Protein AF-A0A7C9DZ64-F1 (afdb_monomer)

Mean predicted aligned error: 2.25 Å

Structure (mmCIF, N/CA/C/O backbone):
data_AF-A0A7C9DZ64-F1
#
_entry.id   AF-A0A7C9DZ64-F1
#
loop_
_atom_site.group_PDB
_atom_site.id
_atom_site.type_symbol
_atom_site.label_atom_id
_atom_site.label_alt_id
_atom_site.label_comp_id
_atom_site.label_asym_id
_atom_site.label_entity_id
_atom_site.label_seq_id
_atom_site.pdbx_PDB_ins_code
_atom_site.Cartn_x
_atom_site.Cartn_y
_atom_site.Cartn_z
_atom_site.occupancy
_atom_site.B_iso_or_equiv
_atom_site.auth_seq_id
_atom_site.auth_comp_id
_atom_site.auth_asym_id
_atom_site.auth_atom_id
_atom_site.pdbx_PDB_model_num
ATOM 1 N N . LEU A 1 1 ? -19.803 11.234 5.617 1.00 93.00 1 LEU A N 1
ATOM 2 C CA . LEU A 1 1 ? -19.291 10.725 4.323 1.00 93.00 1 LEU A CA 1
ATOM 3 C C . LEU A 1 1 ? -18.086 9.854 4.629 1.00 93.00 1 LEU A C 1
ATOM 5 O O . LEU A 1 1 ? -17.387 10.186 5.577 1.00 93.00 1 LEU A O 1
ATOM 9 N N . VAL A 1 2 ? -17.872 8.770 3.886 1.00 97.44 2 VAL A N 1
ATOM 10 C CA . VAL A 1 2 ? -16.684 7.912 4.037 1.00 97.44 2 VAL A CA 1
ATOM 11 C C . VAL A 1 2 ? -15.561 8.506 3.177 1.00 97.44 2 VAL A C 1
ATOM 13 O O . VAL A 1 2 ? -15.734 8.551 1.957 1.00 97.44 2 VAL A O 1
ATOM 16 N N . PRO A 1 3 ? -14.463 9.028 3.755 1.00 98.12 3 PRO A N 1
ATOM 17 C CA . PRO A 1 3 ? -13.332 9.518 2.977 1.00 98.12 3 PRO A CA 1
ATOM 18 C C . PRO A 1 3 ? -12.500 8.366 2.405 1.00 98.12 3 PRO A C 1
ATOM 20 O O . PRO A 1 3 ? -12.225 7.372 3.079 1.00 98.12 3 PRO A O 1
ATOM 23 N N . ILE A 1 4 ? -12.045 8.552 1.168 1.00 98.56 4 ILE A N 1
ATOM 24 C CA . ILE A 1 4 ? -10.972 7.756 0.574 1.00 98.56 4 ILE A CA 1
ATOM 25 C C . ILE A 1 4 ? -9.689 8.578 0.698 1.00 98.56 4 ILE A C 1
ATOM 27 O O . ILE A 1 4 ? -9.631 9.703 0.204 1.00 98.56 4 ILE A O 1
ATOM 31 N N . VAL A 1 5 ? -8.680 8.035 1.374 1.00 98.38 5 VAL A N 1
ATOM 32 C CA . VAL A 1 5 ? -7.363 8.666 1.511 1.00 98.38 5 VAL A CA 1
ATOM 33 C C . VAL A 1 5 ? -6.454 8.108 0.421 1.00 98.38 5 VAL A C 1
ATOM 35 O O . VAL A 1 5 ? -6.180 6.910 0.404 1.00 98.38 5 VAL A O 1
ATOM 38 N N . GLU A 1 6 ? -5.990 8.965 -0.487 1.00 98.25 6 GLU A N 1
ATOM 39 C CA . GLU A 1 6 ? -5.221 8.575 -1.679 1.00 98.25 6 GLU A CA 1
ATOM 40 C C . GLU A 1 6 ? -3.808 9.188 -1.657 1.00 98.25 6 GLU A C 1
ATOM 42 O O . GLU A 1 6 ? -3.577 10.240 -2.253 1.00 98.25 6 GLU A O 1
ATOM 47 N N . PRO A 1 7 ? -2.848 8.583 -0.926 1.00 96.06 7 PRO A N 1
ATOM 48 C CA . PRO A 1 7 ? -1.466 9.052 -0.877 1.00 96.06 7 PRO A CA 1
ATOM 49 C C . PRO A 1 7 ? -0.649 8.436 -2.023 1.00 96.06 7 PRO A C 1
ATOM 51 O O . PRO A 1 7 ? 0.212 7.579 -1.799 1.00 96.06 7 PRO A O 1
ATOM 54 N N . GLU A 1 8 ? -0.960 8.835 -3.255 1.00 95.44 8 GLU A N 1
ATOM 55 C CA . GLU A 1 8 ? -0.292 8.330 -4.456 1.00 95.44 8 GLU A CA 1
ATOM 56 C C . GLU A 1 8 ? 1.192 8.728 -4.491 1.00 95.44 8 GLU A C 1
ATOM 58 O O . GLU A 1 8 ? 1.556 9.895 -4.337 1.00 95.44 8 GLU A O 1
ATOM 63 N N . ILE A 1 9 ? 2.052 7.733 -4.728 1.00 94.88 9 ILE A N 1
ATOM 64 C CA . ILE A 1 9 ? 3.439 7.937 -5.152 1.00 94.88 9 ILE A CA 1
ATOM 65 C C . ILE A 1 9 ? 3.495 7.642 -6.647 1.00 94.88 9 ILE A C 1
ATOM 67 O O . ILE A 1 9 ? 3.188 6.519 -7.052 1.00 94.88 9 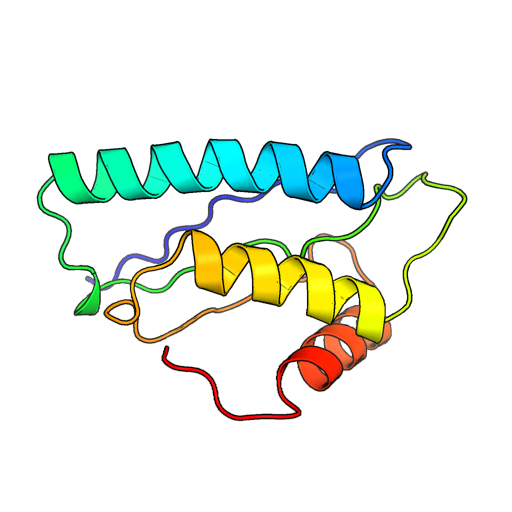ILE A O 1
ATOM 71 N N . LEU A 1 10 ? 3.865 8.650 -7.439 1.00 93.50 10 LEU A N 1
ATOM 72 C CA . LEU A 1 10 ? 3.909 8.557 -8.897 1.00 93.50 10 LEU A CA 1
ATOM 73 C C . LEU A 1 10 ? 4.993 7.584 -9.377 1.00 93.50 10 LEU A C 1
ATOM 75 O O . LEU A 1 10 ? 6.061 7.470 -8.775 1.00 93.50 10 LEU A O 1
ATOM 79 N N . LEU A 1 11 ? 4.709 6.931 -10.505 1.00 91.50 11 LEU A N 1
ATOM 80 C CA . LEU A 1 11 ? 5.578 5.956 -11.170 1.00 91.50 1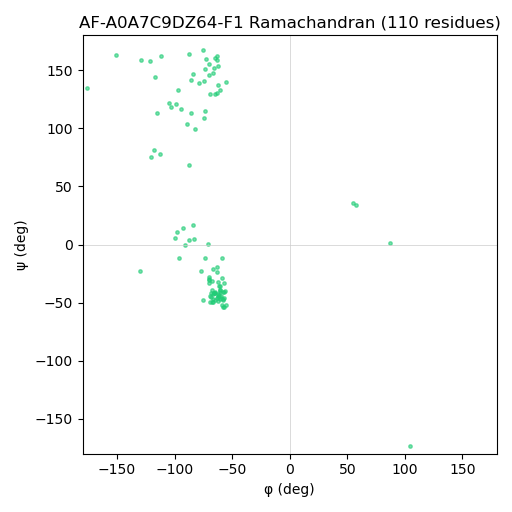1 LEU A CA 1
ATOM 81 C C . LEU A 1 11 ? 6.782 6.615 -11.881 1.00 91.50 11 LEU A C 1
ATOM 83 O O . LEU A 1 11 ? 7.688 5.921 -12.330 1.00 91.50 11 LEU A O 1
ATOM 87 N N . ASP A 1 12 ? 6.798 7.938 -12.040 1.00 93.88 12 ASP A N 1
ATOM 88 C CA . ASP A 1 12 ? 7.737 8.623 -12.933 1.00 93.88 12 ASP A CA 1
ATOM 89 C C . ASP A 1 12 ? 9.222 8.411 -12.567 1.00 93.88 12 ASP A C 1
ATOM 91 O O . ASP A 1 12 ? 9.653 8.581 -11.421 1.00 93.88 12 ASP A O 1
ATOM 95 N N . GLY A 1 13 ? 10.029 8.096 -13.585 1.00 95.62 13 GLY A N 1
ATOM 96 C CA . GLY A 1 13 ? 11.490 8.000 -13.514 1.00 95.62 13 GLY A CA 1
ATOM 97 C C . GLY A 1 13 ? 12.062 6.577 -13.495 1.00 95.62 13 GLY A C 1
ATOM 98 O O . GLY A 1 13 ? 11.363 5.579 -13.660 1.00 95.62 13 GLY A 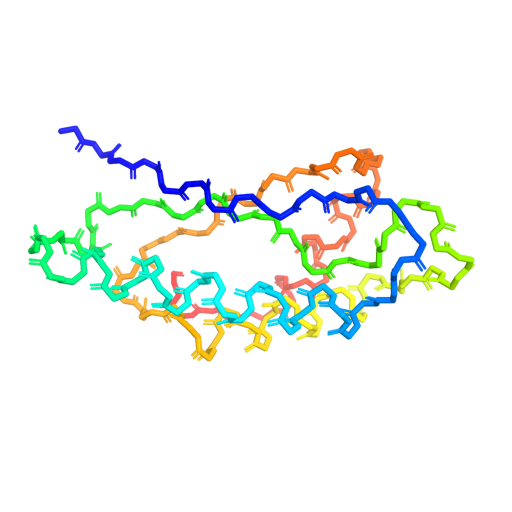O 1
ATOM 99 N N . GLU A 1 14 ? 13.381 6.493 -13.297 1.00 97.75 14 GLU A N 1
ATOM 100 C CA . GLU A 1 14 ? 14.184 5.263 -13.446 1.00 97.75 14 GLU A CA 1
ATOM 101 C C . GLU A 1 14 ? 14.463 4.527 -12.118 1.00 97.75 14 GLU A C 1
ATOM 103 O O . GLU A 1 14 ? 15.305 3.630 -12.044 1.00 97.75 14 GLU A O 1
ATOM 108 N N . HIS A 1 15 ? 13.800 4.930 -11.035 1.00 97.56 15 HIS A N 1
ATOM 109 C CA . HIS A 1 15 ? 14.100 4.460 -9.686 1.00 97.56 15 HIS A CA 1
ATOM 110 C C . HIS A 1 15 ? 13.716 2.982 -9.472 1.00 97.56 15 HIS A C 1
ATOM 112 O O . HIS A 1 15 ? 12.723 2.496 -10.006 1.00 97.56 15 HIS A O 1
ATOM 118 N N . GLY A 1 16 ? 14.498 2.260 -8.663 1.00 98.06 16 GLY A N 1
ATOM 119 C CA . GLY A 1 16 ? 14.198 0.874 -8.286 1.00 98.06 16 GLY A CA 1
ATOM 120 C C . GLY A 1 16 ? 13.072 0.758 -7.250 1.00 98.06 16 GLY A C 1
ATOM 121 O O . GLY A 1 16 ? 12.703 1.740 -6.599 1.00 98.06 16 GLY A O 1
ATOM 122 N N . ILE A 1 17 ? 12.560 -0.460 -7.052 1.00 97.88 17 ILE A N 1
ATOM 123 C CA . ILE A 1 17 ? 11.442 -0.740 -6.135 1.00 97.88 17 ILE A CA 1
ATOM 124 C C . ILE A 1 17 ? 11.775 -0.401 -4.671 1.00 97.88 17 ILE A C 1
ATOM 126 O O . ILE A 1 17 ? 10.913 0.060 -3.922 1.00 97.88 17 ILE A O 1
ATOM 130 N N . GLU A 1 18 ? 13.039 -0.553 -4.264 1.00 98.06 18 GLU A N 1
ATOM 131 C CA . GLU A 1 18 ? 13.530 -0.181 -2.934 1.00 98.06 18 GLU A CA 1
ATOM 132 C C . GLU A 1 18 ? 13.345 1.313 -2.689 1.00 98.06 18 GLU A C 1
ATOM 134 O O . GLU A 1 18 ? 12.931 1.729 -1.606 1.00 98.06 18 GLU A O 1
ATOM 139 N N . ARG A 1 19 ? 13.606 2.131 -3.714 1.00 97.88 19 ARG A N 1
ATOM 140 C CA . ARG A 1 19 ? 13.462 3.577 -3.604 1.00 97.88 19 ARG A CA 1
ATOM 141 C C . ARG A 1 19 ? 11.996 3.974 -3.459 1.00 97.88 19 ARG A C 1
ATOM 143 O O . ARG A 1 19 ? 11.686 4.816 -2.615 1.00 97.88 19 ARG A O 1
ATOM 150 N N . THR A 1 20 ? 11.103 3.348 -4.224 1.00 97.56 20 THR A N 1
ATOM 151 C CA . THR A 1 20 ? 9.651 3.535 -4.082 1.00 97.56 20 THR A CA 1
ATOM 152 C C . THR A 1 20 ? 9.196 3.173 -2.674 1.00 97.56 20 THR A C 1
ATOM 154 O O . THR A 1 20 ? 8.496 3.952 -2.029 1.00 97.56 20 THR A O 1
ATOM 157 N N . PHE A 1 21 ? 9.654 2.029 -2.156 1.00 98.25 21 PHE A N 1
ATOM 158 C CA . PHE A 1 21 ? 9.344 1.571 -0.804 1.00 98.25 21 PHE A CA 1
ATOM 159 C C . PHE A 1 21 ? 9.775 2.578 0.268 1.00 98.25 21 PHE A C 1
ATOM 161 O O . PHE A 1 21 ? 8.984 2.916 1.147 1.00 98.25 21 PHE A O 1
ATOM 168 N N . GLU A 1 22 ? 11.006 3.090 0.194 1.00 98.31 22 GLU A N 1
ATOM 169 C CA . GLU A 1 22 ? 11.522 4.089 1.138 1.00 98.31 22 GLU A CA 1
ATOM 170 C C . GLU A 1 22 ? 10.695 5.376 1.148 1.00 98.31 22 GLU A C 1
ATOM 172 O O . GLU A 1 22 ? 10.417 5.934 2.214 1.00 98.31 22 GLU A O 1
ATOM 177 N N . VAL A 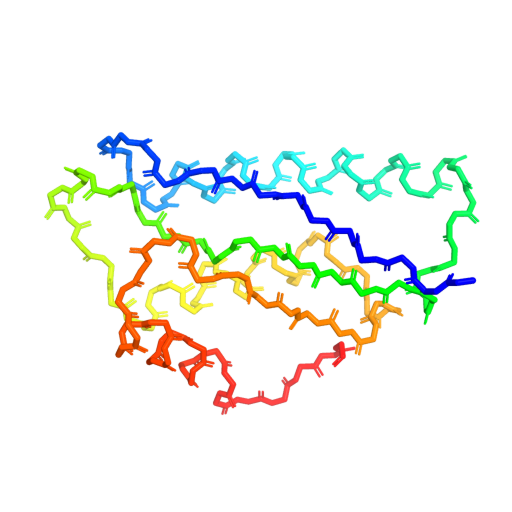1 23 ? 10.329 5.872 -0.036 1.00 98.19 23 VAL A N 1
ATOM 178 C CA . VAL A 1 23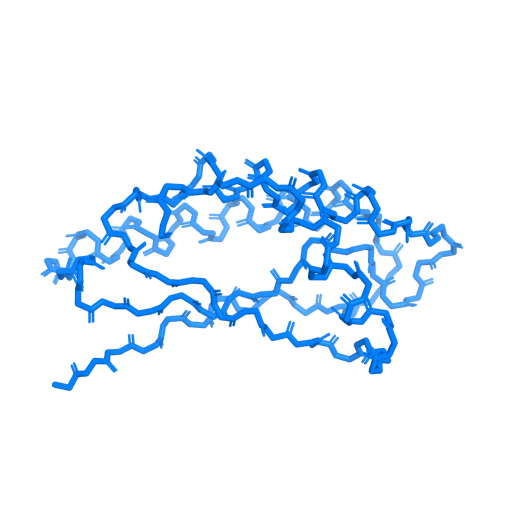 ? 9.539 7.099 -0.177 1.00 98.19 23 VAL A CA 1
ATOM 179 C C . VAL A 1 23 ? 8.131 6.876 0.365 1.00 98.19 23 VAL A C 1
ATOM 181 O O . VAL A 1 23 ? 7.685 7.637 1.224 1.00 98.19 23 VAL A O 1
ATOM 184 N N . ALA A 1 24 ? 7.467 5.798 -0.054 1.00 97.94 24 ALA A N 1
ATOM 185 C CA . ALA A 1 24 ? 6.121 5.463 0.397 1.00 97.94 24 ALA A CA 1
ATOM 186 C C . ALA A 1 24 ? 6.068 5.250 1.919 1.00 97.94 24 ALA A C 1
ATOM 188 O O . ALA A 1 24 ? 5.162 5.741 2.587 1.00 97.94 24 ALA A O 1
ATOM 189 N N . GLN A 1 25 ? 7.093 4.622 2.505 1.00 98.06 25 GLN A N 1
ATOM 190 C CA . GLN A 1 25 ? 7.191 4.428 3.951 1.00 98.06 25 GLN A CA 1
ATOM 191 C C . GLN A 1 25 ? 7.243 5.742 4.742 1.00 98.06 25 GLN A C 1
ATOM 193 O O . GLN A 1 25 ? 6.699 5.796 5.850 1.00 98.06 25 GLN A O 1
ATOM 198 N N . LYS A 1 26 ? 7.892 6.781 4.204 1.00 98.19 26 LYS A N 1
ATOM 199 C CA . LYS A 1 26 ? 7.945 8.114 4.823 1.00 98.19 26 LYS A CA 1
ATOM 200 C C . LYS A 1 26 ? 6.626 8.855 4.645 1.00 98.19 26 LYS A C 1
ATOM 202 O O . LYS A 1 26 ? 6.081 9.355 5.620 1.00 98.19 26 LYS A O 1
ATOM 207 N N . VAL A 1 27 ? 6.092 8.869 3.425 1.00 98.06 27 VAL A N 1
ATOM 208 C CA . VAL A 1 27 ? 4.833 9.562 3.118 1.00 98.06 27 VAL A CA 1
ATOM 209 C C . VAL A 1 27 ? 3.682 8.979 3.932 1.00 98.06 27 VAL A C 1
ATOM 211 O O . VAL A 1 27 ? 2.945 9.726 4.564 1.00 98.06 27 VAL A O 1
ATOM 214 N N . TRP A 1 28 ? 3.546 7.654 3.989 1.00 97.62 28 TRP A N 1
ATOM 215 C CA . TRP A 1 28 ? 2.435 7.030 4.710 1.00 97.62 28 TRP A CA 1
ATOM 216 C C . TRP A 1 28 ? 2.558 7.186 6.226 1.00 97.62 28 TRP A C 1
ATOM 218 O O . TRP A 1 28 ? 1.535 7.250 6.902 1.00 97.62 28 TRP A O 1
ATOM 228 N N . ALA A 1 29 ? 3.778 7.299 6.765 1.00 97.81 29 ALA A N 1
ATOM 229 C CA . ALA A 1 29 ? 3.970 7.627 8.176 1.00 97.81 29 ALA A CA 1
ATOM 230 C C . ALA A 1 29 ? 3.397 9.014 8.504 1.00 97.81 29 ALA A C 1
ATOM 232 O O . ALA A 1 29 ? 2.617 9.138 9.444 1.00 97.81 29 ALA A O 1
ATOM 233 N N . GLU A 1 30 ? 3.721 10.025 7.695 1.00 98.38 30 GLU A N 1
ATOM 234 C CA . GLU A 1 30 ? 3.193 11.384 7.864 1.00 98.38 30 GLU A CA 1
ATOM 235 C C . GLU A 1 30 ? 1.675 11.434 7.651 1.00 98.38 30 GLU A C 1
ATOM 237 O O . GLU A 1 30 ? 0.960 12.051 8.436 1.00 98.38 30 GLU A O 1
ATOM 242 N N . VAL A 1 31 ? 1.153 10.735 6.637 1.00 98.31 31 VAL A N 1
ATOM 243 C CA . VAL A 1 31 ? -0.295 10.669 6.380 1.00 98.31 31 VAL A CA 1
ATOM 244 C C . VAL A 1 31 ? -1.032 10.136 7.603 1.00 98.31 31 VAL A C 1
ATOM 246 O O . VAL A 1 31 ? -1.934 10.802 8.103 1.00 98.31 31 VAL A O 1
ATOM 249 N N . PHE A 1 32 ? -0.644 8.972 8.129 1.00 98.06 32 PHE A N 1
ATOM 250 C CA . PHE A 1 32 ? -1.330 8.393 9.286 1.00 98.06 32 PHE A CA 1
ATOM 251 C C . PHE A 1 32 ? -1.091 9.172 10.579 1.00 98.06 32 PHE A C 1
ATOM 253 O O . PHE A 1 32 ? -1.998 9.229 11.410 1.00 98.06 32 PHE A O 1
ATOM 260 N N . PHE A 1 33 ? 0.067 9.823 10.728 1.00 98.25 33 PHE A N 1
ATOM 261 C CA . PHE A 1 33 ? 0.304 10.773 11.812 1.00 98.25 33 PHE A CA 1
ATOM 262 C C . PHE A 1 33 ? -0.722 11.912 11.771 1.00 98.25 33 PHE A C 1
ATOM 264 O O . PHE A 1 33 ? -1.456 12.107 12.736 1.00 98.25 33 PHE A O 1
ATOM 271 N N . TYR A 1 34 ? -0.866 12.604 10.638 1.00 98.56 34 TYR A N 1
ATOM 272 C CA . TYR A 1 34 ? -1.816 13.713 10.538 1.00 98.56 34 TYR A CA 1
ATOM 273 C C . TYR A 1 34 ? -3.281 13.266 10.566 1.00 98.56 34 TYR A C 1
ATOM 275 O O . TYR A 1 34 ? -4.117 14.011 11.075 1.00 98.56 34 TYR A O 1
ATOM 283 N N . LEU A 1 35 ? -3.623 12.067 10.084 1.00 98.50 35 LEU A N 1
ATOM 284 C CA . LEU A 1 35 ? -4.972 11.519 10.273 1.00 98.50 35 LEU A CA 1
ATOM 285 C C . LEU A 1 35 ? -5.279 11.324 11.769 1.00 98.50 35 LEU A C 1
ATOM 287 O O . LEU A 1 35 ? -6.364 11.696 12.217 1.00 98.50 35 LEU A O 1
ATOM 291 N N . ALA A 1 36 ? -4.324 10.801 12.545 1.00 98.19 36 ALA A N 1
ATOM 292 C CA . ALA A 1 36 ? -4.472 10.640 13.990 1.00 98.19 36 ALA A CA 1
ATOM 293 C C . ALA A 1 36 ? -4.583 11.994 14.714 1.00 98.19 36 ALA A C 1
ATOM 295 O O . ALA A 1 36 ? -5.518 12.191 15.488 1.00 98.19 36 ALA A O 1
ATOM 296 N N . GLU A 1 37 ? -3.699 12.950 14.406 1.00 98.56 37 GLU A N 1
ATOM 297 C CA . GLU A 1 37 ? -3.714 14.300 15.001 1.00 98.56 37 GLU A CA 1
ATOM 298 C C . GLU A 1 37 ? -5.033 15.047 14.738 1.00 98.56 37 GLU A C 1
ATOM 300 O O . GLU A 1 37 ? -5.472 15.868 15.543 1.00 98.56 37 GLU A O 1
ATOM 305 N N . ASN A 1 38 ? -5.702 14.744 13.621 1.00 98.38 38 ASN A N 1
ATOM 306 C CA . ASN A 1 38 ? -6.997 15.323 13.263 1.00 98.38 38 ASN A CA 1
ATOM 307 C C . ASN A 1 38 ? -8.199 14.478 13.723 1.00 98.38 38 ASN A C 1
ATOM 309 O O . ASN A 1 38 ? -9.323 14.739 13.295 1.00 98.38 38 ASN A O 1
ATOM 313 N N . ASN A 1 39 ? -7.991 13.503 14.616 1.00 97.94 39 ASN A N 1
ATOM 314 C CA . ASN A 1 39 ? -9.033 12.637 15.181 1.00 97.94 39 ASN A CA 1
ATOM 315 C C . ASN A 1 39 ? -9.870 11.908 14.113 1.00 97.94 39 ASN A C 1
ATOM 317 O O . ASN A 1 39 ? -11.083 11.732 14.265 1.00 97.94 39 ASN A O 1
ATOM 321 N N . VAL A 1 40 ? -9.240 11.501 13.008 1.00 98.50 40 VAL A N 1
ATOM 322 C CA . VAL A 1 40 ? -9.913 10.717 11.970 1.00 98.50 40 VAL A CA 1
ATOM 323 C C . VAL A 1 40 ? -10.212 9.315 12.501 1.00 98.50 40 VAL A C 1
ATOM 325 O O . VAL A 1 40 ? -9.326 8.621 12.991 1.00 98.50 40 VAL A O 1
ATOM 328 N N . LEU A 1 41 ? -11.465 8.879 12.356 1.00 98.25 41 LEU A N 1
ATOM 329 C CA . LEU A 1 41 ? -11.889 7.512 12.658 1.00 98.25 41 LEU A CA 1
ATOM 330 C C . LEU A 1 41 ? -11.394 6.557 11.561 1.00 98.25 41 LEU A C 1
ATOM 332 O O . LEU A 1 41 ? -11.909 6.595 10.443 1.00 98.25 41 LEU A O 1
ATOM 336 N N . PHE A 1 42 ? -10.416 5.702 11.864 1.00 98.44 42 PHE A N 1
ATOM 337 C CA . PHE A 1 42 ? -9.795 4.806 10.876 1.00 98.44 42 PHE A CA 1
ATOM 338 C C . PHE A 1 42 ? -10.752 3.723 10.361 1.00 98.44 42 PHE A C 1
ATOM 340 O O . PHE A 1 42 ? -10.713 3.381 9.184 1.00 98.44 42 PHE A O 1
ATOM 347 N N . GLU A 1 43 ? -11.689 3.274 11.189 1.00 98.44 43 GLU A N 1
ATOM 348 C CA . GLU A 1 43 ? -12.781 2.372 10.808 1.00 98.44 43 GLU A CA 1
ATOM 349 C C . GLU A 1 43 ? -13.727 3.005 9.777 1.00 98.44 43 GLU A C 1
ATOM 351 O O . GLU A 1 43 ? -14.489 2.313 9.104 1.00 98.44 43 GLU A O 1
ATOM 356 N N . GLY A 1 44 ? -13.703 4.336 9.671 1.00 98.19 44 GLY A N 1
ATOM 357 C CA . GLY A 1 44 ? -14.539 5.120 8.776 1.00 98.19 44 GLY A CA 1
ATOM 358 C C . GLY A 1 44 ? -13.853 5.558 7.486 1.00 98.19 44 GLY A C 1
ATOM 359 O O . GLY A 1 44 ? -14.471 6.331 6.756 1.00 98.19 44 GLY A O 1
ATOM 360 N N . ILE A 1 45 ? -12.617 5.124 7.205 1.00 98.69 45 ILE A N 1
ATOM 361 C CA . ILE A 1 45 ? -11.894 5.478 5.972 1.00 98.69 45 ILE A CA 1
ATOM 362 C C . ILE A 1 45 ? -11.714 4.277 5.043 1.00 98.69 45 ILE A C 1
ATOM 364 O O . ILE A 1 45 ? -11.781 3.127 5.459 1.00 98.69 45 ILE A O 1
ATOM 368 N N . LEU A 1 46 ? -11.409 4.553 3.779 1.00 98.62 46 LEU A N 1
ATOM 369 C CA . LEU A 1 46 ? -10.758 3.599 2.881 1.00 98.62 46 LEU A CA 1
ATOM 370 C C . LEU A 1 46 ? -9.403 4.168 2.465 1.00 98.62 46 LEU A C 1
ATOM 372 O O . LEU A 1 46 ? -9.279 5.376 2.254 1.00 98.62 46 LEU A O 1
ATOM 376 N N . LEU A 1 47 ? -8.393 3.313 2.312 1.00 98.50 47 LEU A N 1
ATOM 377 C CA . LEU A 1 47 ? -7.106 3.724 1.753 1.00 98.50 47 LEU A CA 1
ATOM 378 C C . LEU A 1 47 ? -7.067 3.382 0.264 1.00 98.50 47 LEU A C 1
ATOM 380 O O . LEU A 1 47 ? -7.377 2.256 -0.112 1.00 98.50 47 LEU A O 1
ATOM 384 N N . LYS A 1 48 ? -6.634 4.318 -0.578 1.00 98.44 48 LYS A N 1
ATOM 385 C CA . LYS A 1 48 ? -6.406 4.119 -2.016 1.00 98.44 48 LYS A CA 1
ATOM 386 C C . LYS A 1 48 ? -4.944 4.413 -2.365 1.00 98.44 48 LYS A C 1
ATOM 388 O O . LYS A 1 48 ? -4.636 5.493 -2.854 1.00 98.44 48 LYS A O 1
ATOM 393 N N . PRO A 1 49 ? -4.009 3.506 -2.037 1.00 97.12 49 PRO A N 1
ATOM 394 C CA . PRO A 1 49 ? -2.592 3.723 -2.296 1.00 97.12 49 PRO A CA 1
ATOM 395 C C . PRO A 1 49 ? -2.177 3.256 -3.698 1.00 97.12 49 PRO A C 1
ATOM 397 O O . PRO A 1 49 ? -2.859 2.428 -4.309 1.00 97.12 49 PRO A O 1
ATOM 400 N N . SER A 1 50 ? -1.004 3.698 -4.161 1.00 95.69 50 SER A N 1
ATOM 401 C CA . SER A 1 50 ? -0.267 2.998 -5.221 1.00 95.69 50 SER A CA 1
ATOM 402 C C . SER A 1 50 ? 0.367 1.704 -4.692 1.00 95.69 50 SER A C 1
ATOM 404 O O . SER A 1 50 ? 0.682 1.579 -3.504 1.00 95.69 50 SER A O 1
ATOM 406 N N . MET A 1 51 ? 0.540 0.713 -5.572 1.00 97.88 51 MET A N 1
ATOM 407 C CA . MET A 1 51 ? 1.388 -0.449 -5.281 1.00 97.88 51 MET A CA 1
ATOM 408 C C . MET A 1 51 ? 2.862 -0.024 -5.256 1.00 97.88 51 MET A C 1
ATOM 410 O O . MET A 1 51 ? 3.247 0.951 -5.898 1.00 97.88 51 MET A O 1
ATOM 414 N N . VAL A 1 52 ? 3.706 -0.768 -4.540 1.00 97.69 52 VAL A N 1
ATOM 415 C CA . VAL A 1 52 ? 5.151 -0.520 -4.539 1.00 97.69 52 VAL A CA 1
ATOM 416 C C . VAL A 1 52 ? 5.761 -1.187 -5.768 1.00 97.69 52 VAL A C 1
ATOM 418 O O . VAL A 1 52 ? 5.998 -2.393 -5.781 1.00 97.69 52 VAL A O 1
ATOM 421 N N . THR A 1 53 ? 6.009 -0.395 -6.804 1.00 97.50 53 THR A N 1
ATOM 422 C CA . THR A 1 53 ? 6.612 -0.826 -8.071 1.00 97.50 53 THR A CA 1
ATOM 423 C C . THR A 1 53 ? 7.898 -0.042 -8.341 1.00 97.50 53 THR A C 1
ATOM 425 O O . THR A 1 53 ? 8.072 1.051 -7.796 1.00 97.50 53 THR A O 1
ATOM 428 N N . PRO A 1 54 ? 8.826 -0.556 -9.166 1.00 97.38 54 PRO A N 1
ATOM 429 C CA . PRO A 1 54 ? 9.879 0.285 -9.725 1.00 97.38 54 PRO A CA 1
ATOM 430 C C . PRO A 1 54 ? 9.269 1.378 -10.617 1.00 97.38 54 PRO A C 1
ATOM 432 O O . PRO A 1 54 ? 8.121 1.263 -11.061 1.00 97.38 54 PRO A O 1
ATOM 435 N N . GLY A 1 55 ? 10.048 2.421 -10.887 1.00 96.62 55 GLY A N 1
ATOM 436 C CA . GLY A 1 55 ? 9.643 3.512 -11.761 1.00 96.62 55 GLY A CA 1
ATOM 437 C C . GLY A 1 55 ? 9.390 3.052 -13.201 1.00 96.62 55 GLY A C 1
ATOM 438 O O . GLY A 1 55 ? 9.883 2.010 -13.648 1.00 96.62 55 GLY A O 1
ATOM 439 N N . ALA A 1 56 ? 8.620 3.838 -13.947 1.00 94.31 56 ALA A N 1
ATOM 440 C CA . ALA A 1 56 ? 8.128 3.507 -15.284 1.00 94.31 56 ALA A CA 1
ATOM 441 C C . ALA A 1 56 ? 9.278 3.205 -16.255 1.00 94.31 56 ALA A C 1
ATOM 443 O O . ALA A 1 56 ? 9.228 2.251 -17.041 1.00 94.31 56 ALA A O 1
ATOM 444 N N . GLU A 1 57 ? 10.340 4.003 -16.140 1.00 95.06 57 GLU A N 1
ATOM 445 C CA . GLU A 1 57 ? 11.540 3.977 -16.974 1.00 95.06 57 GLU A CA 1
ATOM 446 C C . GLU A 1 57 ? 12.628 3.060 -16.392 1.00 95.06 57 GLU A C 1
ATOM 448 O O . GLU A 1 57 ? 13.693 2.890 -16.986 1.00 95.06 57 GLU A O 1
ATOM 453 N N . CYS A 1 58 ? 12.375 2.430 -15.238 1.00 95.88 58 CYS A N 1
ATOM 454 C CA . CYS A 1 58 ? 13.316 1.498 -14.637 1.00 95.88 58 CYS A CA 1
ATOM 455 C C . CYS A 1 58 ? 13.527 0.286 -15.558 1.00 95.88 58 CYS A C 1
ATOM 457 O O . CYS A 1 58 ? 12.568 -0.344 -16.029 1.00 95.88 58 CYS A O 1
ATOM 459 N N . LYS A 1 59 ? 14.802 -0.034 -15.806 1.00 94.50 59 LYS A N 1
ATOM 460 C CA . LYS A 1 59 ? 15.223 -1.160 -16.655 1.00 94.50 59 LYS A CA 1
ATOM 461 C C . LYS A 1 59 ? 14.937 -2.507 -15.998 1.00 94.50 59 LYS A C 1
ATOM 463 O O . LYS A 1 59 ? 14.609 -3.463 -16.696 1.00 94.50 59 LYS A O 1
ATOM 468 N N . ASP A 1 60 ? 15.023 -2.553 -14.673 1.00 92.38 60 ASP A N 1
ATOM 469 C CA . ASP A 1 60 ? 14.756 -3.747 -13.885 1.0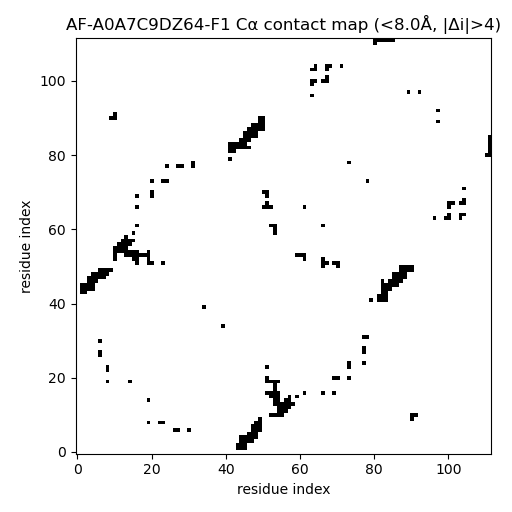0 92.38 60 ASP A CA 1
ATOM 470 C C . ASP A 1 60 ? 13.268 -3.791 -13.528 1.00 92.38 60 ASP A C 1
ATOM 472 O O . ASP A 1 60 ? 12.778 -3.054 -12.670 1.00 92.38 60 ASP A O 1
ATOM 476 N N . LYS A 1 61 ? 12.520 -4.647 -14.229 1.00 91.06 61 LYS A N 1
ATOM 477 C CA . LYS A 1 61 ? 11.100 -4.873 -13.945 1.00 91.06 61 LYS A CA 1
ATOM 478 C C . LYS A 1 61 ? 10.947 -5.803 -12.743 1.00 91.06 61 LYS A C 1
ATOM 480 O O . LYS A 1 61 ? 11.660 -6.797 -12.623 1.00 91.06 61 LYS A O 1
ATOM 485 N N . ALA A 1 62 ? 9.996 -5.488 -11.868 1.00 96.75 62 ALA A N 1
ATOM 486 C CA . ALA A 1 62 ? 9.656 -6.329 -10.728 1.00 96.75 62 ALA A CA 1
ATOM 487 C C . ALA A 1 62 ? 8.635 -7.396 -11.137 1.00 96.75 62 ALA A C 1
ATOM 489 O O . ALA A 1 62 ? 7.714 -7.120 -11.904 1.00 96.75 62 ALA A O 1
ATOM 490 N N . SER A 1 63 ? 8.780 -8.607 -10.602 1.00 98.19 63 SER A N 1
ATOM 491 C CA . SER A 1 63 ? 7.750 -9.639 -10.742 1.00 98.19 63 SER A CA 1
ATOM 492 C C . SER A 1 63 ? 6.531 -9.318 -9.867 1.00 98.19 63 SER A C 1
ATOM 494 O O . SER A 1 63 ? 6.675 -8.618 -8.856 1.00 98.19 63 SER A O 1
ATOM 496 N N . PRO A 1 64 ? 5.349 -9.894 -10.156 1.00 98.50 64 PRO A N 1
ATOM 497 C CA . PRO A 1 64 ? 4.184 -9.715 -9.296 1.00 98.50 64 PRO A CA 1
ATOM 498 C C . PRO A 1 64 ? 4.403 -10.137 -7.845 1.00 98.50 64 PRO A C 1
ATOM 500 O O . PRO A 1 64 ? 3.891 -9.510 -6.921 1.00 98.50 64 PRO A O 1
ATOM 503 N N . GLN A 1 65 ? 5.219 -11.167 -7.621 1.00 98.62 65 GLN A N 1
ATOM 504 C CA . GLN A 1 65 ? 5.572 -11.629 -6.280 1.00 98.62 65 GLN A CA 1
ATOM 505 C C . GLN A 1 65 ? 6.435 -10.602 -5.542 1.00 98.62 65 GLN A C 1
ATOM 507 O O . GLN A 1 65 ? 6.220 -10.374 -4.353 1.00 98.62 65 GLN A O 1
ATOM 512 N N . GLN A 1 66 ? 7.367 -9.951 -6.241 1.00 98.50 66 GLN A N 1
ATOM 513 C CA . GLN A 1 66 ? 8.202 -8.905 -5.659 1.00 98.50 66 GLN A CA 1
ATOM 514 C C . GLN A 1 66 ? 7.376 -7.650 -5.344 1.00 98.50 66 GLN A C 1
ATOM 516 O O . GLN A 1 66 ? 7.472 -7.119 -4.239 1.00 98.50 66 GLN A O 1
ATOM 521 N N . VAL A 1 67 ? 6.497 -7.218 -6.258 1.00 98.38 67 VAL A N 1
ATOM 522 C CA . VAL A 1 67 ? 5.552 -6.115 -6.002 1.00 98.38 67 VAL A CA 1
ATOM 523 C C . VAL A 1 67 ? 4.679 -6.426 -4.786 1.00 98.38 67 VAL A C 1
ATOM 525 O O . VAL A 1 67 ? 4.539 -5.587 -3.891 1.00 98.38 67 VAL A O 1
ATOM 528 N N . ALA A 1 68 ? 4.139 -7.644 -4.706 1.00 98.62 68 ALA A N 1
ATOM 529 C CA . ALA A 1 68 ? 3.323 -8.076 -3.580 1.00 98.62 68 ALA A CA 1
ATOM 530 C C . ALA A 1 68 ? 4.100 -8.072 -2.257 1.00 98.62 68 ALA A C 1
ATOM 532 O O . ALA A 1 68 ? 3.596 -7.557 -1.260 1.00 98.62 68 ALA A O 1
ATOM 533 N N . GLU A 1 69 ? 5.330 -8.592 -2.230 1.00 98.62 69 GLU A N 1
ATOM 534 C CA . GLU A 1 69 ? 6.163 -8.615 -1.025 1.00 98.62 69 GLU A CA 1
ATOM 535 C C . GLU A 1 69 ? 6.415 -7.204 -0.483 1.00 98.62 69 GLU A C 1
ATOM 537 O O . GLU A 1 69 ? 6.143 -6.930 0.690 1.00 98.62 69 GLU A O 1
ATOM 542 N N . TYR A 1 70 ? 6.884 -6.291 -1.337 1.00 98.62 70 TYR A N 1
ATOM 543 C CA . TYR A 1 70 ? 7.192 -4.919 -0.937 1.00 98.62 70 TYR A CA 1
ATOM 544 C C . TYR A 1 70 ? 5.933 -4.150 -0.520 1.00 98.62 70 TYR A C 1
ATOM 546 O O . TYR A 1 70 ? 5.941 -3.456 0.501 1.00 98.62 70 TYR A O 1
ATOM 554 N N . THR A 1 71 ? 4.834 -4.310 -1.261 1.00 98.50 71 THR A N 1
ATOM 555 C CA . THR A 1 71 ? 3.566 -3.631 -0.968 1.00 98.50 71 THR A CA 1
ATOM 556 C C . THR A 1 71 ? 2.959 -4.121 0.345 1.00 98.50 71 THR A C 1
ATOM 558 O O . THR A 1 71 ? 2.606 -3.313 1.205 1.00 98.50 71 THR A O 1
ATOM 561 N N . LEU A 1 72 ? 2.902 -5.438 0.566 1.00 98.50 72 LEU A N 1
ATOM 562 C CA . LEU A 1 72 ? 2.386 -6.009 1.811 1.00 98.50 72 LEU A CA 1
ATOM 563 C C . LEU A 1 72 ? 3.267 -5.649 3.008 1.00 98.50 72 LEU A C 1
ATOM 565 O O . LEU A 1 72 ? 2.749 -5.307 4.069 1.00 98.50 72 LEU A O 1
ATOM 569 N N . LYS A 1 73 ? 4.595 -5.674 2.848 1.00 98.56 73 LYS A N 1
ATOM 570 C CA . LYS A 1 73 ? 5.536 -5.231 3.886 1.00 98.56 73 LYS A CA 1
ATOM 571 C C . LYS A 1 73 ? 5.277 -3.780 4.296 1.00 98.56 73 LYS A C 1
ATOM 573 O O . LYS A 1 73 ? 5.326 -3.455 5.485 1.00 98.56 73 LYS A O 1
ATOM 578 N N . LEU A 1 74 ? 4.985 -2.906 3.333 1.00 98.00 74 LEU A N 1
ATOM 579 C CA . LEU A 1 74 ? 4.642 -1.517 3.610 1.00 98.00 74 LEU A CA 1
ATOM 580 C C . LEU A 1 74 ? 3.307 -1.415 4.359 1.00 98.00 74 LEU A C 1
ATOM 582 O O . LEU A 1 74 ? 3.265 -0.788 5.417 1.00 98.00 74 LEU A O 1
ATOM 586 N N . LEU A 1 75 ? 2.259 -2.092 3.876 1.00 98.06 75 LEU A N 1
ATOM 587 C CA . LEU A 1 75 ? 0.945 -2.113 4.527 1.00 98.06 75 LEU A CA 1
ATOM 588 C C . LEU A 1 75 ? 1.042 -2.572 5.987 1.00 98.06 75 LEU A C 1
ATOM 590 O O . LEU A 1 75 ? 0.624 -1.850 6.888 1.00 98.06 75 LEU A O 1
ATOM 594 N N . TYR A 1 76 ? 1.686 -3.715 6.239 1.00 97.88 76 TYR A N 1
ATOM 595 C CA . TYR A 1 76 ? 1.846 -4.259 7.591 1.00 97.88 76 TYR A CA 1
ATOM 596 C C . TYR A 1 76 ? 2.660 -3.365 8.534 1.00 97.88 76 TYR A C 1
ATOM 598 O O . TYR A 1 76 ? 2.522 -3.480 9.748 1.00 97.88 76 TYR A O 1
ATOM 606 N N . SER A 1 77 ? 3.527 -2.499 8.003 1.00 96.69 77 SER A N 1
ATOM 607 C CA . SER A 1 77 ? 4.390 -1.633 8.818 1.00 96.69 77 SER A CA 1
ATOM 608 C C . SER A 1 77 ? 3.846 -0.221 9.036 1.00 96.69 77 SER A C 1
ATOM 610 O O . SER A 1 77 ? 4.403 0.523 9.852 1.00 96.69 77 SER A O 1
ATOM 612 N N . ARG A 1 78 ? 2.804 0.183 8.299 1.00 95.69 78 ARG A N 1
ATOM 613 C CA . ARG A 1 78 ? 2.297 1.564 8.313 1.00 95.69 78 ARG A CA 1
ATOM 614 C C . ARG A 1 78 ? 0.797 1.693 8.518 1.00 95.69 78 ARG A C 1
ATOM 616 O O . ARG A 1 78 ? 0.378 2.746 8.982 1.00 95.69 78 ARG A O 1
ATOM 623 N N . ILE A 1 79 ? 0.008 0.667 8.213 1.00 96.19 79 ILE A N 1
ATOM 624 C CA . ILE A 1 79 ? -1.451 0.765 8.243 1.00 96.19 79 ILE A CA 1
ATOM 625 C C . ILE A 1 79 ? -2.008 0.054 9.480 1.00 96.19 79 ILE A C 1
ATOM 627 O O . ILE A 1 79 ? -1.780 -1.147 9.648 1.00 96.19 79 ILE A O 1
ATOM 631 N N . PRO A 1 80 ? -2.753 0.758 10.349 1.00 96.44 80 PRO A N 1
ATOM 632 C CA . PRO A 1 80 ? -3.493 0.128 11.433 1.00 96.44 80 PRO A CA 1
ATOM 633 C C . PRO A 1 80 ? -4.563 -0.835 10.885 1.00 96.44 80 PRO A C 1
ATOM 635 O O . PRO A 1 80 ? -5.304 -0.440 9.985 1.00 96.44 80 PRO A O 1
ATOM 638 N N . PRO A 1 81 ? -4.742 -2.036 11.470 1.00 97.19 81 PRO A N 1
ATOM 639 C CA . PRO A 1 81 ? -5.815 -2.971 11.096 1.00 97.19 81 PRO A CA 1
ATOM 640 C C . PRO A 1 81 ? -7.244 -2.425 11.238 1.00 97.19 81 PRO A C 1
ATOM 642 O O . PRO A 1 81 ? -8.188 -3.047 10.779 1.00 97.19 81 PRO A O 1
ATOM 645 N N . ALA A 1 82 ? -7.420 -1.275 11.898 1.00 98.06 82 ALA A N 1
ATOM 646 C CA . ALA A 1 82 ? -8.707 -0.591 11.972 1.00 98.06 82 ALA A CA 1
ATOM 647 C C . ALA A 1 82 ? -9.179 -0.057 10.608 1.00 98.06 82 ALA A C 1
ATOM 649 O O . ALA A 1 82 ? -10.367 0.188 10.449 1.00 98.06 82 ALA A O 1
ATOM 650 N N . VAL A 1 83 ? -8.275 0.134 9.636 1.00 98.50 83 VAL A N 1
ATOM 651 C CA . VAL A 1 83 ? -8.645 0.528 8.270 1.00 98.50 83 VAL A CA 1
ATOM 652 C C . VAL A 1 83 ? -9.271 -0.679 7.553 1.00 98.50 83 VAL A C 1
ATOM 654 O O . VAL A 1 83 ? -8.547 -1.634 7.286 1.00 98.50 83 VAL A O 1
ATOM 657 N N . PRO A 1 84 ? -10.565 -0.637 7.184 1.00 98.00 84 PRO A N 1
ATOM 658 C CA . PRO A 1 84 ? -11.335 -1.803 6.729 1.00 98.00 84 PRO A CA 1
ATOM 659 C C . PRO A 1 84 ? -11.152 -2.158 5.243 1.00 98.00 84 PRO A C 1
ATOM 661 O O . PRO A 1 84 ? -11.910 -2.952 4.684 1.00 98.00 84 PRO A O 1
ATOM 664 N N . GLY A 1 85 ? -10.258 -1.473 4.528 1.00 97.94 85 GLY A N 1
ATOM 665 C CA . GLY A 1 85 ? -10.133 -1.690 3.094 1.00 97.94 85 GLY A CA 1
ATOM 666 C C . GLY A 1 85 ? -9.014 -0.910 2.424 1.00 97.94 85 GLY A C 1
ATOM 667 O O . GLY A 1 85 ? -8.857 0.299 2.621 1.00 97.94 85 GLY A O 1
ATOM 668 N N . ILE A 1 86 ? -8.280 -1.629 1.574 1.00 98.38 86 ILE A N 1
ATOM 669 C CA . ILE A 1 86 ? -7.201 -1.116 0.731 1.00 98.38 86 ILE A CA 1
ATOM 670 C C . ILE A 1 86 ? -7.620 -1.270 -0.735 1.00 98.38 86 ILE A C 1
ATOM 672 O O . ILE A 1 86 ? -7.755 -2.381 -1.243 1.00 98.38 86 ILE A O 1
ATOM 676 N N . MET A 1 87 ? -7.830 -0.145 -1.412 1.00 97.75 87 MET A N 1
ATOM 677 C CA . MET A 1 87 ? -8.382 -0.050 -2.763 1.00 97.75 87 MET A CA 1
ATOM 678 C C . MET A 1 87 ? -7.308 0.471 -3.719 1.00 97.75 87 MET A C 1
ATOM 680 O O . MET A 1 87 ? -7.287 1.657 -4.028 1.00 97.75 87 MET A O 1
ATOM 684 N N . PHE A 1 88 ? -6.374 -0.383 -4.142 1.00 97.81 88 PHE A N 1
ATOM 685 C CA . PHE A 1 88 ? -5.227 0.046 -4.953 1.00 97.81 88 PHE A CA 1
ATOM 686 C C . PHE A 1 88 ? -5.625 0.787 -6.237 1.00 97.81 88 PHE A C 1
ATOM 688 O O . PHE A 1 88 ? -6.534 0.372 -6.957 1.00 97.81 88 PHE A O 1
ATOM 695 N N . LEU A 1 89 ? -4.878 1.844 -6.556 1.00 95.00 89 LEU A N 1
ATOM 696 C CA . LEU A 1 89 ? -4.866 2.441 -7.892 1.00 95.00 89 LEU A CA 1
ATOM 697 C C . LEU A 1 89 ? -3.880 1.688 -8.801 1.00 95.00 89 LEU A C 1
ATOM 699 O O . LEU A 1 89 ? -2.852 1.190 -8.339 1.00 95.00 89 LEU A O 1
ATOM 703 N N . SER A 1 90 ? -4.187 1.598 -10.098 1.00 89.88 90 SER A N 1
ATOM 704 C CA . SER A 1 90 ? -3.328 0.913 -11.077 1.00 89.88 90 SER A CA 1
ATOM 705 C C . SER A 1 90 ? -2.111 1.744 -11.497 1.00 89.88 90 SER A C 1
ATOM 707 O O . SER A 1 90 ? -1.114 1.172 -11.924 1.00 89.88 90 SER A O 1
ATOM 709 N N . GLY A 1 91 ? -2.149 3.074 -11.352 1.00 82.75 91 GLY A N 1
ATOM 710 C CA . GLY A 1 91 ? -0.961 3.937 -11.451 1.00 82.75 91 GLY A CA 1
ATOM 711 C C . GLY A 1 91 ? -0.198 3.841 -12.777 1.00 82.75 91 GLY A C 1
ATOM 712 O O . GLY A 1 91 ? 1.026 3.898 -12.781 1.00 82.75 91 GLY A O 1
ATOM 713 N N . GLY A 1 92 ? -0.903 3.627 -13.895 1.00 87.56 92 GLY A N 1
ATOM 714 C CA . GLY A 1 92 ? -0.297 3.505 -15.228 1.00 87.56 92 GLY A CA 1
ATOM 715 C C . GLY A 1 92 ? 0.174 2.097 -15.617 1.00 87.56 92 GLY A C 1
ATOM 716 O O . GLY A 1 92 ? 0.668 1.919 -16.727 1.00 87.56 92 GLY A O 1
ATOM 717 N N . GLN A 1 93 ? -0.009 1.095 -14.752 1.00 93.31 93 GLN A N 1
ATOM 718 C CA . GLN A 1 93 ? 0.171 -0.318 -15.106 1.00 93.31 93 GLN A CA 1
ATOM 719 C C . GLN A 1 93 ? -0.822 -0.751 -16.192 1.00 93.31 93 GLN A C 1
ATOM 721 O O . GLN A 1 93 ? -1.938 -0.224 -16.278 1.00 93.31 93 GLN A O 1
ATOM 726 N N . SER A 1 94 ? -0.453 -1.765 -16.978 1.00 94.31 94 SER A N 1
ATOM 727 C CA . SER A 1 94 ? -1.418 -2.436 -17.851 1.00 94.31 94 SER A CA 1
ATOM 728 C C . SER A 1 94 ? -2.498 -3.170 -17.042 1.00 94.31 94 SER A C 1
ATOM 730 O O . SER A 1 94 ? -2.320 -3.490 -15.864 1.00 94.31 94 SER A O 1
ATOM 732 N N . GLU A 1 95 ? -3.628 -3.478 -17.686 1.00 96.44 95 GLU A N 1
ATOM 733 C CA . GLU A 1 95 ? -4.732 -4.222 -17.059 1.00 96.44 95 GLU A CA 1
ATOM 734 C C . GLU A 1 95 ? -4.276 -5.583 -16.506 1.00 96.44 95 GLU A C 1
ATOM 736 O O . GLU A 1 95 ? -4.678 -5.982 -15.409 1.00 96.44 95 GLU A O 1
ATOM 741 N N . VAL A 1 96 ? -3.407 -6.279 -17.249 1.00 97.06 96 VAL A N 1
ATOM 742 C CA . VAL A 1 96 ? -2.870 -7.589 -16.861 1.00 97.06 96 VAL A CA 1
ATOM 743 C C . VAL A 1 96 ? -1.926 -7.449 -15.670 1.00 97.06 96 VAL A C 1
ATOM 745 O O . VAL A 1 96 ? -2.130 -8.130 -14.669 1.00 97.06 96 VAL A O 1
ATOM 748 N N . GLU A 1 97 ? -0.961 -6.527 -15.723 1.00 95.75 97 GLU A N 1
ATOM 749 C CA . GLU A 1 97 ? -0.005 -6.316 -14.624 1.00 95.75 97 GLU A CA 1
ATOM 750 C C . GLU A 1 97 ? -0.711 -5.941 -13.317 1.00 95.75 97 GLU A C 1
ATOM 752 O O . GLU A 1 97 ? -0.441 -6.536 -12.273 1.00 95.75 97 GLU A O 1
ATOM 757 N N . ALA A 1 98 ? -1.667 -5.006 -13.367 1.00 97.31 98 ALA A N 1
ATOM 758 C CA . ALA A 1 98 ? -2.424 -4.600 -12.185 1.00 97.31 98 ALA A CA 1
ATOM 759 C C . ALA A 1 98 ? -3.202 -5.781 -11.573 1.00 97.31 98 ALA A C 1
ATOM 761 O O . ALA A 1 98 ? -3.253 -5.934 -10.348 1.00 97.31 98 A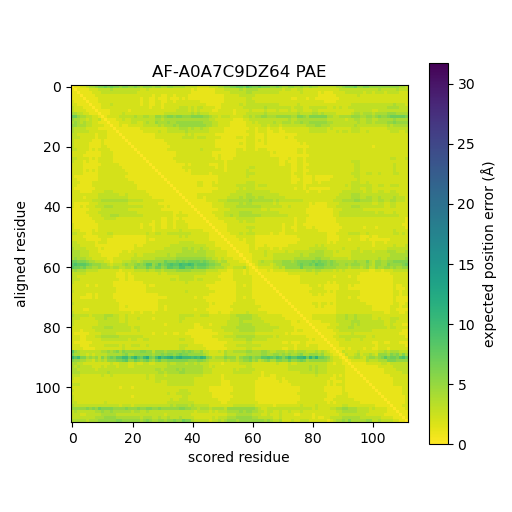LA A O 1
ATOM 762 N N . THR A 1 99 ? -3.771 -6.642 -12.422 1.00 98.31 99 THR A N 1
ATOM 763 C CA . THR A 1 99 ? -4.510 -7.839 -11.998 1.00 98.31 99 THR A CA 1
ATOM 764 C C . THR A 1 99 ? -3.583 -8.882 -11.374 1.00 98.31 99 THR A C 1
ATOM 766 O O . THR A 1 99 ? -3.890 -9.422 -10.310 1.00 98.31 99 THR A O 1
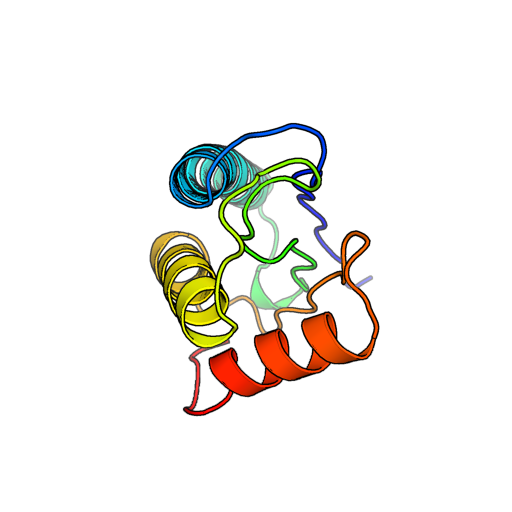ATOM 769 N N . GLU A 1 100 ? -2.434 -9.155 -11.993 1.00 98.50 100 GLU A N 1
ATOM 770 C CA . GLU A 1 100 ? -1.459 -10.130 -11.498 1.00 98.50 100 GLU A CA 1
ATOM 771 C C . GLU A 1 100 ? -0.838 -9.694 -10.169 1.00 98.50 100 GLU A C 1
ATOM 773 O O . GLU A 1 100 ? -0.733 -10.508 -9.247 1.00 98.50 100 GLU A O 1
ATOM 778 N N . ASN A 1 101 ? -0.500 -8.409 -10.031 1.00 98.50 101 ASN A N 1
ATOM 779 C CA . ASN A 1 101 ? 0.034 -7.841 -8.794 1.00 98.50 101 ASN A CA 1
ATOM 780 C C . ASN A 1 101 ? -0.985 -7.928 -7.651 1.00 98.50 101 ASN A C 1
ATOM 782 O O . ASN A 1 101 ? -0.656 -8.372 -6.545 1.00 98.50 101 ASN A O 1
ATOM 786 N N . LEU A 1 102 ? -2.245 -7.568 -7.920 1.00 98.56 102 LEU A N 1
ATOM 787 C CA . LEU A 1 102 ? -3.320 -7.688 -6.938 1.00 98.56 102 LEU A CA 1
ATOM 788 C C . LEU A 1 102 ? -3.558 -9.149 -6.538 1.00 98.56 102 LEU A C 1
ATOM 790 O O . LEU A 1 102 ? -3.695 -9.452 -5.350 1.00 98.56 102 LEU A O 1
ATOM 794 N N . ASN A 1 103 ? -3.579 -10.063 -7.509 1.00 98.56 103 ASN A N 1
ATOM 795 C CA . ASN A 1 103 ? -3.733 -11.490 -7.251 1.00 98.56 103 ASN A CA 1
ATOM 796 C C . ASN A 1 103 ? -2.579 -12.036 -6.398 1.00 98.56 103 ASN A C 1
ATOM 798 O O . ASN A 1 103 ? -2.828 -12.772 -5.445 1.00 98.56 103 ASN A O 1
ATOM 802 N N . ALA A 1 104 ? -1.332 -11.655 -6.694 1.00 98.69 104 ALA A N 1
ATOM 803 C CA . ALA A 1 104 ? -0.158 -12.090 -5.941 1.00 98.69 104 ALA A CA 1
ATOM 804 C C . ALA A 1 104 ? -0.211 -11.658 -4.465 1.00 98.69 104 ALA A C 1
ATOM 806 O O . ALA A 1 104 ? 0.190 -12.428 -3.591 1.00 98.69 104 ALA A O 1
ATOM 807 N N . MET A 1 105 ? -0.759 -10.474 -4.168 1.00 98.56 105 MET A N 1
ATOM 808 C CA . MET A 1 105 ? -0.973 -10.033 -2.785 1.00 98.56 105 MET A CA 1
ATOM 809 C C . MET A 1 105 ? -2.016 -10.887 -2.057 1.00 98.56 105 MET A C 1
ATOM 811 O O . MET A 1 105 ? -1.777 -11.294 -0.926 1.00 98.56 105 MET A O 1
ATOM 815 N N . ASN A 1 106 ? -3.125 -11.228 -2.718 1.00 98.44 106 ASN A N 1
ATOM 816 C CA . ASN A 1 106 ? -4.294 -11.868 -2.102 1.00 98.44 106 ASN A CA 1
ATOM 817 C C . ASN A 1 106 ? -4.213 -13.402 -1.973 1.00 98.44 106 ASN A C 1
ATOM 819 O O . ASN A 1 106 ? -5.221 -14.060 -1.725 1.00 98.44 106 ASN A O 1
ATOM 823 N N . GLN A 1 107 ? -3.026 -14.003 -2.090 1.00 98.31 107 GLN A N 1
ATOM 824 C CA . GLN A 1 107 ? -2.851 -15.455 -1.908 1.00 98.31 107 GLN A CA 1
ATOM 825 C C . GLN A 1 107 ? -2.995 -15.914 -0.441 1.00 98.31 107 GLN A C 1
ATOM 827 O O . GLN A 1 107 ? -2.846 -17.099 -0.138 1.00 98.31 107 GLN A O 1
ATOM 832 N N . LYS A 1 108 ? -3.268 -14.990 0.490 1.00 95.25 108 LYS A N 1
ATOM 833 C CA . LYS A 1 108 ? -3.533 -15.259 1.908 1.00 95.25 108 LYS A CA 1
ATOM 834 C C . LYS A 1 108 ? -4.461 -14.190 2.511 1.00 95.25 108 LYS A C 1
ATOM 836 O O . LYS A 1 108 ? -4.581 -13.111 1.942 1.00 95.25 108 LYS A O 1
ATOM 841 N N . PRO A 1 109 ? -5.077 -14.450 3.677 1.00 97.12 109 PRO A N 1
ATOM 842 C CA . PRO A 1 109 ? -5.854 -13.443 4.395 1.00 97.12 109 PRO A CA 1
ATOM 843 C C . PRO A 1 109 ? -4.998 -12.2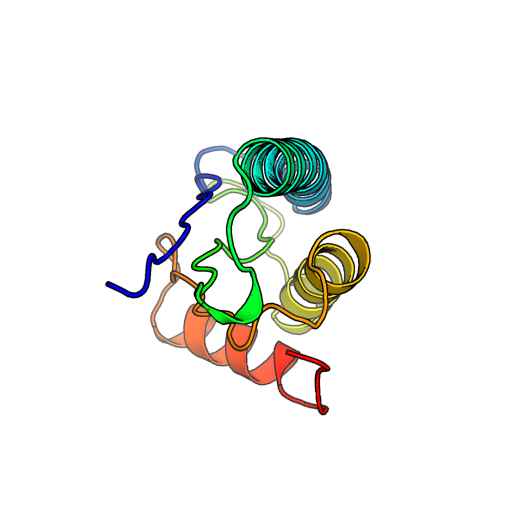84 4.924 1.00 97.12 109 PRO A C 1
ATOM 845 O O . PRO A 1 109 ? -3.830 -12.463 5.289 1.00 97.12 109 PRO A O 1
ATOM 848 N N . HIS A 1 110 ? -5.624 -11.115 5.045 1.00 97.38 110 HIS A N 1
ATOM 849 C CA . HIS A 1 110 ? -5.033 -9.894 5.586 1.00 97.38 110 HIS A CA 1
ATOM 850 C C . HIS A 1 110 ? -5.931 -9.280 6.675 1.00 97.38 110 HIS A C 1
ATOM 852 O O . HIS A 1 110 ? -7.108 -9.620 6.737 1.00 97.38 110 HIS A O 1
ATOM 858 N N . PRO A 1 111 ? -5.382 -8.439 7.574 1.00 95.88 111 PRO A N 1
ATOM 859 C CA . PRO A 1 111 ? -6.098 -7.942 8.750 1.00 95.88 111 PRO A CA 1
ATOM 860 C C . PRO A 1 111 ? -6.926 -6.669 8.506 1.00 95.88 111 PRO A C 1
ATOM 862 O O . PRO A 1 111 ? -7.433 -6.117 9.477 1.00 95.88 111 PRO A O 1
ATOM 865 N N . TRP A 1 112 ? -6.989 -6.191 7.262 1.00 93.44 112 TRP A N 1
ATOM 866 C CA . TRP A 1 112 ? -7.810 -5.058 6.831 1.00 93.44 112 TRP A CA 1
ATOM 867 C C . TRP A 1 112 ? -9.112 -5.545 6.203 1.00 93.44 112 TRP A C 1
ATOM 869 O O . TRP A 1 112 ? -9.083 -6.612 5.545 1.00 93.44 112 TRP A O 1
#

Foldseek 3Di:
DQEEAEQEDALADAFALVVLLVVLLVSLQVVVVVCVVVVPQLLRYEYAYEFRFHHPNHPDGDDLLRSLVSRVVSCVVRPDLSNPYYHYDCNPPDPVSSVSNVVSNVPDDDSD

Secondary structure (DSSP, 8-state):
--PEE--PPP--SS--HHHHHHHHHHHHHHHHHHHHHTT--GGG-EE-PBP----TT-SSPPPHHHHHHHHHHHHHHH--TT---B--B-TT--HHHHHHHHHHHTSS----

Nearest PDB structures (foldseek):
  7b2n-assembly1_D  TM=9.991E-01  e=9.433E-16  Chlamydomonas reinhardtii
  4tu1-assembly1_D  TM=9.870E-01  e=1.134E-12  Toxoplasma gondii
  1fdj-assembly1_A  TM=9.750E-01  e=1.208E-12  Oryctolagus cuniculus
  1ewd-assembly1_D  TM=9.702E-01  e=2.440E-12  Oryctolagus cuniculus
  3mbf-assembly1_A  TM=9.660E-01  e=4.915E-11  Encephalitozoon cuniculi

InterPro domains:
  IPR000741 Fructose-bisphosphate aldolase, class-I [PF00274] (1-112)
  IPR000741 Fructose-bisphosphate aldolase, class-I [PTHR11627] (1-112)
  IPR013785 Aldolase-type TIM barrel [G3DSA:3.20.20.70] (1-112)
  IPR029768 Fructose-bisphosphate aldolase class-I active site [PS00158] (40-50)

Radius of gyration: 13.84 Å; Cα contacts (8 Å, |Δi|>4): 163; chains: 1; bounding box: 34×31×33 Å

pLDDT: mean 96.98, std 2.43, range [82.75, 98.69]

Organism: Opuntia streptacantha (NCBI:txid393608)

Sequence (112 aa):
LVPIVEPEILLDGEHGIERTFEVAQKVWAEVFFYLAENNVLFEGILLKPSMVTPGAECKDKASPQQVAEYTLKLLYSRIPPAVPGIMFLSGGQSEVEATENLNAMNQKPHPW

Solvent-accessible surface area (backbone atoms only — not comparable to full-atom values): 6269 Å² total; per-residue (Å²): 134,73,50,73,48,64,72,68,67,81,42,79,46,62,46,52,40,68,56,41,45,57,52,51,56,52,53,46,48,52,50,52,49,53,39,54,78,68,69,55,60,46,71,53,34,35,39,29,36,48,68,34,48,34,17,74,65,24,85,70,76,72,51,40,63,54,29,20,52,53,32,49,53,47,44,74,73,60,55,64,56,55,32,64,36,79,51,68,49,59,77,86,52,53,76,65,57,43,49,47,30,54,52,49,51,60,78,56,93,71,76,72